Protein AF-A0A382YIM2-F1 (afdb_monomer)

Secondary structure (DSSP, 8-state):
-HHHHHHHHH----EEEEESSHHHHHHHHHHHHHHHTSTT----EEEE-SSS-S-GGGTTT-SEEEEEHHHH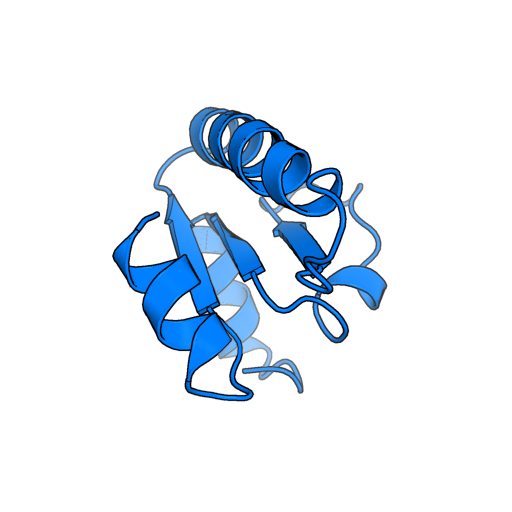HHHHHTT-TT-

InterPro domains:
  IPR011545 DEAD/DEAH-box helicase domain [PF00270] (1-76)
  IPR014001 Helicase superfamily 1/2, ATP-binding domain [PS51192] (1-83)
  IPR027417 P-loop containing nucleoside triphosphate hydrolase [G3DSA:3.40.50.300] (1-83)
  IPR027417 P-loop containing nucleoside triphosphate hydrolase [SSF52540] (2-79)
  IPR050474 Helicase Hel308/SKI2-like [PTHR47961] (1-77)

pLDDT: mean 83.87, std 12.12, range [47.47, 95.44]

Sequence (83 aa):
MLAAISHLSKNKSKVIYLTPLRALASEKFEEFKKLEKINGSKIKVAISTGDSNSTDNKLDDADVIILTNETMDAMMTFQKSWI

Mean predicted aligned error: 5.32 Å

Solvent-accessible surface area (backbone atoms only — not comparable to full-atom values): 4944 Å² total; per-residue (Å²): 107,72,66,58,55,58,46,51,75,75,39,100,57,72,42,79,47,76,27,95,42,61,70,58,32,52,54,50,46,59,58,53,50,52,51,43,69,42,92,88,46,89,55,35,71,29,66,49,61,76,65,95,83,60,71,75,82,45,58,74,75,24,39,34,39,31,22,23,55,70,38,48,54,50,44,61,75,67,62,48,92,77,115

Radius of gyration: 12.28 Å; Cα contacts (8 Å, |Δi|>4): 104; chains: 1; bounding box: 26×26×36 Å

Organism: NCBI:txid408172

Nearest PDB structures (foldseek):
  6qws-assembly1_A  TM=7.875E-01  e=1.023E-01  Thermochaetoides thermophila
  8g7u-assembly1_C  TM=8.074E-01  e=1.863E-01  Homo sapiens
  6qv4-assembly1_A  TM=7.921E-01  e=2.779E-01  Thermochaetoides thermophila
  8rc0-assembly1_D  TM=6.645E-01  e=6.858E-02  Homo sapiens
  5m59-assembly1_C  TM=7.425E-01  e=4.145E-01  Thermochaetoides thermophila

Foldseek 3Di:
DVVLVVCVVPDPAAAEAEDADPVVLVVVQVVVVVVVVPPPDPAQEEEDEPDPPGDPVRPQVGRYYYYYPVRVVVCVVVVDPRD

Structure (mmCIF, N/CA/C/O backbone):
data_AF-A0A382YIM2-F1
#
_entry.id   AF-A0A382YIM2-F1
#
loop_
_atom_site.group_PDB
_atom_site.id
_atom_site.type_symbol
_atom_site.label_atom_id
_atom_site.label_alt_id
_atom_site.label_comp_id
_atom_site.label_asym_id
_atom_site.label_entity_id
_atom_site.label_seq_id
_atom_site.pdbx_PDB_ins_code
_atom_site.Cartn_x
_atom_site.Cartn_y
_atom_site.Cartn_z
_atom_site.occupancy
_atom_site.B_iso_or_equiv
_atom_site.auth_seq_id
_atom_site.auth_comp_id
_atom_site.auth_asym_id
_atom_site.auth_atom_id
_atom_site.pdbx_PDB_model_num
ATOM 1 N N . MET A 1 1 ? 2.123 9.904 2.803 1.00 79.06 1 MET A N 1
ATOM 2 C CA . MET A 1 1 ? 1.946 9.047 3.997 1.00 79.06 1 MET A CA 1
ATOM 3 C C . MET A 1 1 ? 0.873 9.585 4.943 1.00 79.06 1 MET A C 1
ATOM 5 O O . MET A 1 1 ? -0.089 8.873 5.180 1.00 79.06 1 MET A O 1
ATOM 9 N N . LEU A 1 2 ? 0.963 10.834 5.420 1.00 85.69 2 LEU A N 1
ATOM 10 C CA . LEU A 1 2 ? -0.010 11.398 6.376 1.00 85.69 2 LEU A CA 1
ATOM 11 C C . LEU A 1 2 ? -1.472 11.333 5.889 1.00 85.69 2 LEU A C 1
ATOM 13 O O . LEU A 1 2 ? -2.359 10.936 6.639 1.00 85.69 2 LEU A O 1
ATOM 17 N N . ALA A 1 3 ? -1.707 11.653 4.612 1.00 89.56 3 ALA A N 1
ATOM 18 C CA . ALA A 1 3 ? -3.028 11.546 3.992 1.00 89.56 3 ALA A CA 1
ATOM 19 C C . ALA A 1 3 ? -3.560 10.102 3.987 1.00 89.56 3 ALA A C 1
ATOM 21 O O . ALA A 1 3 ? -4.708 9.882 4.349 1.00 89.56 3 ALA A O 1
ATOM 22 N N . ALA A 1 4 ? -2.710 9.123 3.656 1.00 88.69 4 ALA A N 1
ATOM 23 C CA . ALA A 1 4 ? -3.073 7.706 3.667 1.00 88.69 4 ALA A CA 1
ATOM 24 C C . ALA A 1 4 ? -3.486 7.242 5.072 1.00 88.69 4 ALA A C 1
ATOM 26 O O . ALA A 1 4 ? -4.534 6.632 5.233 1.00 88.69 4 ALA A O 1
ATOM 27 N N . ILE A 1 5 ? -2.709 7.598 6.099 1.00 85.69 5 ILE A N 1
ATOM 28 C CA . ILE A 1 5 ? -3.012 7.243 7.495 1.00 85.69 5 ILE A CA 1
ATOM 29 C C . ILE A 1 5 ? -4.316 7.907 7.959 1.00 85.69 5 ILE A C 1
ATOM 31 O O . ILE A 1 5 ? -5.175 7.254 8.547 1.00 85.69 5 ILE A O 1
ATOM 35 N N . SER A 1 6 ? -4.487 9.201 7.674 1.00 88.00 6 SER A N 1
ATOM 36 C CA . SER A 1 6 ? -5.709 9.944 8.009 1.00 88.00 6 SER A CA 1
ATOM 37 C C . SER A 1 6 ? -6.943 9.341 7.331 1.00 88.00 6 SER A C 1
ATOM 39 O O . SER A 1 6 ? -7.999 9.229 7.952 1.00 88.00 6 SER A O 1
ATOM 41 N N . HIS A 1 7 ? -6.798 8.904 6.077 1.00 89.56 7 HIS A N 1
ATOM 42 C CA . HIS A 1 7 ? -7.857 8.239 5.325 1.00 89.56 7 HIS A CA 1
ATOM 43 C C . HIS A 1 7 ? -8.226 6.883 5.931 1.00 89.56 7 HIS A C 1
ATOM 45 O O . HIS A 1 7 ? -9.403 6.648 6.186 1.00 89.56 7 HIS A O 1
ATOM 51 N N . LEU A 1 8 ? -7.236 6.039 6.236 1.00 87.12 8 LEU A N 1
ATOM 52 C CA . LEU A 1 8 ? -7.437 4.721 6.857 1.00 87.12 8 LEU A CA 1
ATOM 53 C C . LEU A 1 8 ? -8.051 4.794 8.259 1.00 87.12 8 LEU A C 1
ATOM 55 O O . LEU A 1 8 ? -8.780 3.898 8.668 1.00 87.12 8 LEU A O 1
ATOM 59 N N . SER A 1 9 ? -7.787 5.872 9.001 1.00 84.88 9 SER A N 1
ATOM 60 C CA . SER A 1 9 ? -8.395 6.097 10.318 1.00 84.88 9 SER A CA 1
ATOM 61 C C . SER A 1 9 ? -9.900 6.397 10.229 1.00 84.88 9 SER A C 1
ATOM 63 O O . SER A 1 9 ? -10.655 6.111 11.157 1.00 84.88 9 SER A O 1
ATOM 65 N N . LYS A 1 10 ? -10.356 6.959 9.103 1.00 86.44 10 LYS A N 1
ATOM 66 C CA . LYS A 1 10 ? -11.747 7.400 8.902 1.00 86.44 10 LYS A CA 1
ATOM 67 C C . LYS A 1 10 ? -12.571 6.442 8.047 1.00 86.44 10 LYS A C 1
ATOM 69 O O . LYS A 1 10 ? -13.784 6.373 8.218 1.00 86.44 10 LYS A O 1
ATOM 74 N N . ASN A 1 11 ? -11.929 5.724 7.130 1.00 85.38 11 ASN A N 1
ATOM 75 C CA . ASN A 1 11 ? -12.577 4.907 6.112 1.00 85.38 11 ASN A CA 1
ATOM 76 C C . ASN A 1 11 ? -12.034 3.477 6.140 1.00 85.38 11 ASN A C 1
ATOM 78 O O . ASN A 1 11 ? -10.832 3.263 6.264 1.00 85.38 11 ASN A O 1
ATOM 82 N N . LYS A 1 12 ? -12.914 2.491 5.941 1.00 79.69 12 LYS A N 1
ATOM 83 C CA . LYS A 1 12 ? -12.529 1.085 5.738 1.00 79.69 12 LYS A CA 1
ATOM 84 C C . LYS A 1 12 ? -12.306 0.803 4.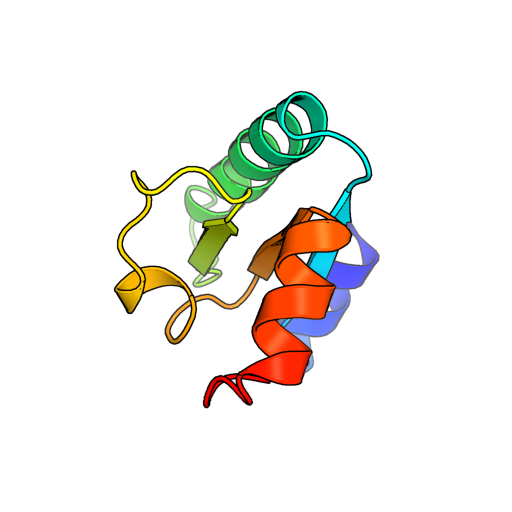251 1.00 79.69 12 LYS A C 1
ATOM 86 O O . LYS A 1 12 ? -13.086 0.093 3.627 1.00 79.69 12 LYS A O 1
ATOM 91 N N . SER A 1 13 ? -11.285 1.422 3.673 1.00 86.06 13 SER A N 1
ATOM 92 C CA . SER A 1 13 ? -10.943 1.278 2.253 1.00 86.06 13 SER A CA 1
ATOM 93 C C . SER A 1 13 ? -9.443 1.105 2.077 1.00 86.06 13 SER A C 1
ATOM 95 O O . SER A 1 13 ? -8.675 1.652 2.865 1.00 86.06 13 SER A O 1
ATOM 97 N N . LYS A 1 14 ? -9.033 0.433 1.003 1.00 89.75 14 LYS A N 1
ATOM 98 C CA . LYS A 1 14 ? -7.623 0.240 0.658 1.00 89.75 14 LYS A CA 1
ATOM 99 C C . LYS A 1 14 ? -6.987 1.530 0.140 1.00 89.75 14 LYS A C 1
ATOM 101 O O . LYS A 1 14 ? -7.646 2.350 -0.497 1.00 89.75 14 LYS A O 1
ATOM 106 N N . VAL A 1 15 ? -5.692 1.692 0.387 1.00 93.00 15 VAL A N 1
ATOM 107 C CA . VAL A 1 15 ? -4.865 2.766 -0.170 1.00 93.00 15 VAL A CA 1
ATOM 108 C C . VAL A 1 15 ? -3.791 2.158 -1.058 1.00 93.00 15 VAL A C 1
ATOM 110 O O . VAL A 1 15 ? -2.987 1.349 -0.599 1.00 93.00 15 VAL A O 1
ATOM 113 N N . ILE A 1 16 ? -3.737 2.599 -2.313 1.00 93.62 16 ILE A N 1
ATOM 114 C CA . ILE A 1 16 ? -2.686 2.217 -3.257 1.00 93.62 16 ILE A CA 1
ATOM 115 C C . ILE A 1 16 ? -1.643 3.335 -3.315 1.00 93.62 16 ILE A C 1
ATOM 117 O O . ILE A 1 16 ? -1.973 4.494 -3.569 1.00 93.62 16 ILE A O 1
ATOM 121 N N . TYR A 1 17 ? -0.379 2.995 -3.073 1.00 94.25 17 TYR A N 1
ATOM 122 C CA . TYR A 1 17 ? 0.755 3.906 -3.176 1.00 94.25 17 TYR A CA 1
ATOM 123 C C . TYR A 1 17 ? 1.617 3.518 -4.378 1.00 94.25 17 TYR A C 1
ATOM 125 O O . TYR A 1 17 ? 2.329 2.512 -4.352 1.00 94.25 17 TYR A O 1
ATOM 133 N N . LEU A 1 18 ? 1.536 4.315 -5.440 1.00 95.44 18 LEU A N 1
ATOM 134 C CA . LEU A 1 18 ? 2.254 4.064 -6.685 1.00 95.44 18 LEU A CA 1
ATOM 135 C C . LEU A 1 18 ? 3.660 4.655 -6.645 1.00 95.44 18 LEU A C 1
ATOM 137 O O . LEU A 1 18 ? 3.879 5.767 -6.163 1.00 95.44 18 LEU A O 1
ATOM 141 N N . THR A 1 19 ? 4.613 3.907 -7.185 1.00 94.38 19 THR A N 1
ATOM 142 C CA . THR A 1 19 ? 6.010 4.319 -7.303 1.00 94.38 19 THR A CA 1
ATOM 143 C C . THR A 1 19 ? 6.529 4.051 -8.717 1.00 94.38 19 THR A C 1
ATOM 145 O O . THR A 1 19 ? 6.098 3.098 -9.364 1.00 94.38 19 THR A O 1
ATOM 148 N N . PRO A 1 20 ? 7.458 4.871 -9.234 1.00 93.38 20 PRO A N 1
ATOM 149 C CA . PRO A 1 20 ? 8.002 4.664 -10.574 1.00 93.38 20 PRO A CA 1
ATOM 150 C C . PRO A 1 20 ? 9.103 3.597 -10.619 1.00 93.38 20 PRO A C 1
ATOM 152 O O . PRO A 1 20 ? 9.431 3.116 -11.693 1.00 93.38 20 PRO A O 1
ATOM 155 N N . LEU A 1 21 ? 9.715 3.254 -9.478 1.00 93.06 21 LEU A N 1
ATOM 156 C CA . LEU A 1 21 ? 10.865 2.352 -9.413 1.00 93.06 21 LEU A CA 1
ATOM 157 C C . LEU A 1 21 ? 10.705 1.339 -8.285 1.00 93.06 21 LEU A C 1
ATOM 159 O O . LEU A 1 21 ? 10.281 1.670 -7.179 1.00 93.06 21 LEU A O 1
ATOM 163 N N . ARG A 1 22 ? 11.172 0.118 -8.539 1.00 89.62 22 ARG A N 1
ATOM 164 C CA . ARG A 1 22 ? 11.108 -1.010 -7.597 1.00 89.62 22 ARG A CA 1
ATOM 165 C C . ARG A 1 22 ? 11.867 -0.733 -6.297 1.00 89.62 22 ARG A C 1
ATOM 167 O O . ARG A 1 22 ? 11.382 -1.061 -5.222 1.00 89.62 22 ARG A O 1
ATOM 174 N N . ALA A 1 23 ? 13.017 -0.063 -6.383 1.00 92.25 23 ALA A N 1
ATOM 175 C CA . ALA A 1 23 ? 13.789 0.344 -5.209 1.00 92.25 23 ALA A CA 1
ATOM 176 C C . ALA A 1 23 ? 13.006 1.313 -4.303 1.00 92.25 23 ALA A C 1
ATOM 178 O O . ALA A 1 23 ? 13.003 1.151 -3.086 1.00 92.25 23 ALA A O 1
ATOM 179 N N . LEU A 1 24 ? 12.284 2.270 -4.899 1.00 93.62 24 LEU A N 1
ATOM 180 C CA . LEU A 1 24 ? 11.440 3.210 -4.156 1.00 93.62 24 LEU A CA 1
ATOM 181 C C . LEU A 1 24 ? 10.241 2.499 -3.525 1.00 93.62 24 LEU A C 1
ATOM 183 O O . LEU A 1 24 ? 9.886 2.803 -2.390 1.00 93.62 24 LEU A O 1
ATOM 187 N N . ALA A 1 25 ? 9.640 1.534 -4.228 1.00 92.31 25 ALA A N 1
ATOM 188 C CA . ALA A 1 25 ? 8.587 0.697 -3.662 1.00 92.31 25 ALA A CA 1
ATOM 189 C C . ALA A 1 25 ? 9.073 -0.020 -2.395 1.00 92.31 25 ALA A C 1
ATOM 191 O O . ALA A 1 25 ? 8.411 0.058 -1.363 1.00 92.31 25 ALA A O 1
ATOM 192 N N . SER A 1 26 ? 10.241 -0.668 -2.458 1.00 91.44 26 SER A N 1
ATOM 193 C CA . SER A 1 26 ? 10.843 -1.364 -1.315 1.00 91.44 26 SER A CA 1
ATOM 194 C C . SER A 1 26 ? 11.117 -0.421 -0.145 1.00 91.44 26 SER A C 1
ATOM 196 O O . SER A 1 26 ? 10.705 -0.720 0.974 1.00 91.44 26 SER A O 1
ATOM 198 N N . GLU A 1 27 ? 11.718 0.746 -0.402 1.00 93.12 27 GLU A N 1
ATOM 199 C CA . GLU A 1 27 ? 11.954 1.764 0.629 1.00 93.12 27 GLU A CA 1
ATOM 200 C C . GLU A 1 27 ? 10.639 2.175 1.308 1.00 93.12 27 GLU A C 1
ATOM 202 O O . GLU A 1 27 ? 10.523 2.140 2.535 1.00 93.12 27 GLU A O 1
ATOM 207 N N . LYS A 1 28 ? 9.603 2.496 0.517 1.00 92.44 28 LYS A N 1
ATOM 208 C CA . LYS A 1 28 ? 8.298 2.886 1.067 1.00 92.44 28 LYS A CA 1
ATOM 209 C C . LYS A 1 28 ? 7.630 1.745 1.812 1.00 92.44 28 LYS A C 1
ATOM 211 O O . LYS A 1 28 ? 6.998 1.987 2.836 1.00 92.44 28 LYS A O 1
ATOM 216 N N . PHE A 1 29 ? 7.790 0.510 1.359 1.00 92.06 29 PHE A N 1
ATOM 217 C CA . PHE A 1 29 ? 7.255 -0.649 2.059 1.00 92.06 29 PHE A CA 1
ATOM 218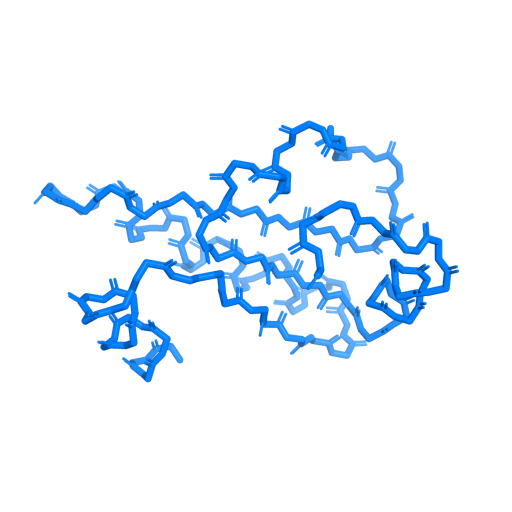 C C . PHE A 1 29 ? 7.869 -0.799 3.440 1.00 92.06 29 PHE A C 1
ATOM 220 O O . PHE A 1 29 ? 7.133 -0.968 4.408 1.00 92.06 29 PHE A O 1
ATOM 227 N N . GLU A 1 30 ? 9.185 -0.655 3.564 1.00 90.75 30 GLU A N 1
ATOM 228 C CA . GLU A 1 30 ? 9.842 -0.676 4.867 1.00 90.75 30 GLU A CA 1
ATOM 229 C C . GLU A 1 30 ? 9.405 0.489 5.764 1.00 90.75 30 GLU A C 1
ATOM 231 O O . GLU A 1 30 ? 9.226 0.297 6.968 1.00 90.75 30 GLU A O 1
ATOM 236 N N . GLU A 1 31 ? 9.179 1.682 5.206 1.00 90.56 31 GLU A N 1
ATOM 237 C CA . GLU A 1 31 ? 8.635 2.817 5.959 1.00 90.56 31 GLU A CA 1
ATOM 238 C C . GLU A 1 31 ? 7.213 2.553 6.478 1.00 90.56 31 GLU A C 1
ATOM 240 O O . GLU A 1 31 ? 6.951 2.728 7.668 1.00 90.56 31 GLU A O 1
ATOM 245 N N . PHE A 1 32 ? 6.298 2.089 5.624 1.00 89.00 32 PHE A N 1
ATOM 246 C CA . PHE A 1 32 ? 4.919 1.788 6.023 1.00 89.00 32 PHE A CA 1
ATOM 247 C C . PHE A 1 32 ? 4.843 0.585 6.971 1.00 89.00 32 PHE A C 1
ATOM 249 O O . PHE A 1 32 ? 4.061 0.597 7.918 1.00 89.00 32 PHE A O 1
ATOM 256 N N . LYS A 1 33 ? 5.707 -0.417 6.801 1.00 88.19 33 LYS A N 1
ATOM 257 C CA . LYS A 1 33 ? 5.807 -1.586 7.688 1.00 88.19 33 LYS A CA 1
ATOM 258 C C . LYS A 1 33 ? 6.283 -1.240 9.101 1.00 88.19 33 LYS A C 1
ATOM 260 O O . LYS A 1 33 ? 6.068 -2.002 10.042 1.00 88.19 33 LYS A O 1
ATOM 265 N N . LYS A 1 34 ? 6.917 -0.081 9.307 1.00 87.69 34 LYS A N 1
ATOM 266 C CA . LYS A 1 34 ? 7.176 0.428 10.666 1.00 87.69 34 LYS A CA 1
ATOM 267 C C . LYS A 1 34 ? 5.880 0.851 11.360 1.00 87.69 34 LYS A C 1
ATOM 269 O O . LYS A 1 34 ? 5.794 0.703 12.574 1.00 87.69 34 LYS A O 1
ATOM 274 N N . LEU A 1 35 ? 4.870 1.304 10.611 1.00 80.94 35 LEU A N 1
ATOM 275 C CA . LEU A 1 35 ? 3.560 1.693 11.148 1.00 80.94 35 LEU A CA 1
ATOM 276 C C . LEU A 1 35 ? 2.763 0.484 11.655 1.00 80.94 35 LEU A C 1
ATOM 278 O O . LEU A 1 35 ? 2.087 0.602 12.672 1.00 80.94 35 LEU A O 1
ATOM 282 N N . GLU A 1 36 ? 2.914 -0.683 11.016 1.00 81.19 36 GLU A N 1
ATOM 283 C CA . GLU A 1 36 ? 2.379 -1.971 11.500 1.00 81.19 36 GLU A CA 1
ATOM 284 C C . GLU A 1 36 ? 2.816 -2.288 12.937 1.00 81.19 36 GLU A C 1
ATOM 286 O O . GLU A 1 36 ? 2.084 -2.915 13.697 1.00 81.19 36 GLU A O 1
ATOM 291 N N . LYS A 1 37 ? 4.020 -1.850 13.324 1.00 74.75 37 LYS A N 1
ATOM 292 C CA . LYS A 1 37 ? 4.603 -2.122 14.644 1.00 74.75 37 LYS A CA 1
ATOM 293 C C . LYS A 1 37 ? 4.205 -1.099 15.709 1.00 74.75 37 LYS A C 1
ATOM 295 O O . LYS A 1 37 ? 4.561 -1.276 16.872 1.00 74.75 37 LYS A O 1
ATOM 300 N N . ILE A 1 38 ? 3.503 -0.025 15.343 1.00 78.69 38 ILE A N 1
ATOM 301 C CA . ILE A 1 38 ? 3.075 0.995 16.302 1.00 78.69 38 ILE A CA 1
ATOM 302 C C . ILE A 1 38 ? 1.856 0.459 17.058 1.00 78.69 38 ILE A C 1
ATOM 304 O O . ILE A 1 38 ? 0.804 0.192 16.476 1.00 78.69 38 ILE A O 1
ATOM 308 N N . ASN A 1 39 ? 2.023 0.295 18.371 1.00 51.47 39 ASN A N 1
ATOM 309 C CA . ASN A 1 39 ? 1.077 -0.358 19.271 1.00 51.47 39 ASN A CA 1
ATOM 310 C C . ASN A 1 39 ? -0.337 0.252 19.144 1.00 51.47 39 ASN A C 1
ATOM 312 O O . ASN A 1 39 ? -0.564 1.389 19.552 1.00 51.47 39 ASN A O 1
ATOM 316 N N . GLY A 1 40 ? -1.274 -0.503 18.556 1.00 64.06 40 GLY A N 1
ATOM 317 C CA . GLY A 1 40 ? -2.671 -0.094 18.341 1.00 64.06 40 GLY A CA 1
ATOM 318 C C . GLY A 1 40 ? -3.094 0.087 16.876 1.00 64.06 40 GLY A C 1
ATOM 319 O O . GLY A 1 40 ? -4.293 0.140 16.605 1.00 64.06 40 GLY A O 1
ATOM 320 N N . SER A 1 41 ? -2.157 0.121 15.922 1.00 64.69 41 SER A N 1
ATOM 321 C CA . SER A 1 41 ? -2.486 0.209 14.491 1.00 64.69 41 SER A 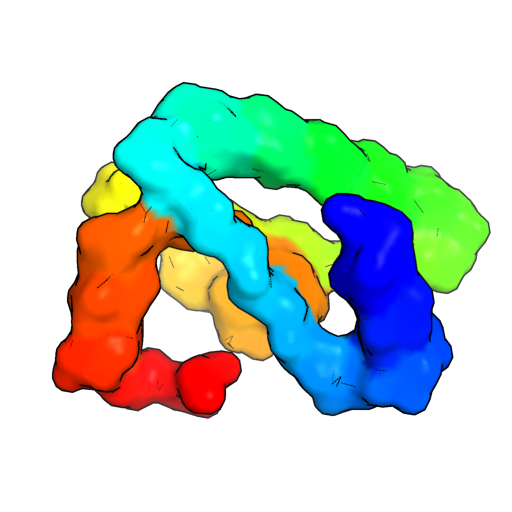CA 1
ATOM 322 C C . SER A 1 41 ? -2.714 -1.182 13.893 1.00 64.69 41 SER A C 1
ATOM 324 O O . SER A 1 41 ? -1.793 -1.984 13.807 1.00 64.69 41 SER A O 1
ATOM 326 N N . LYS A 1 42 ? -3.942 -1.471 13.443 1.00 76.12 42 LYS A N 1
ATOM 327 C CA . LYS A 1 42 ? -4.285 -2.685 12.670 1.00 76.12 42 LYS A CA 1
ATOM 328 C C . LYS A 1 42 ? -4.073 -2.497 11.160 1.00 76.12 42 LYS A C 1
ATOM 330 O O . LYS A 1 42 ? -4.812 -3.073 10.377 1.00 76.12 42 LYS A O 1
ATOM 335 N N . ILE A 1 43 ? -3.136 -1.642 10.760 1.00 85.69 43 ILE A N 1
ATOM 336 C CA . ILE A 1 43 ? -2.892 -1.343 9.344 1.00 85.69 43 ILE A CA 1
ATOM 337 C C . ILE A 1 43 ? -2.025 -2.458 8.788 1.00 85.69 43 ILE A C 1
ATOM 339 O O . ILE A 1 43 ? -0.919 -2.616 9.279 1.00 85.69 43 ILE A O 1
ATOM 343 N N . LYS A 1 44 ? -2.485 -3.188 7.776 1.00 88.88 44 LYS A N 1
ATOM 344 C CA . LYS A 1 44 ? -1.693 -4.219 7.094 1.00 88.88 44 LYS A CA 1
ATOM 345 C C . LYS A 1 44 ? -1.063 -3.663 5.825 1.00 88.88 44 LYS A C 1
ATOM 347 O O . LYS A 1 44 ? -1.741 -2.993 5.043 1.00 88.88 44 LYS A O 1
ATOM 352 N N . VAL A 1 45 ? 0.220 -3.941 5.601 1.00 90.44 45 VAL A N 1
ATOM 353 C CA . VAL A 1 45 ? 0.973 -3.372 4.469 1.00 90.44 45 VAL A CA 1
ATOM 354 C C . VAL A 1 45 ? 1.474 -4.476 3.539 1.00 90.44 45 VAL A C 1
ATOM 356 O O . VAL A 1 45 ? 2.104 -5.440 3.974 1.00 90.44 45 VAL A O 1
ATOM 359 N N . ALA A 1 46 ? 1.248 -4.312 2.236 1.00 91.69 46 ALA A N 1
ATOM 360 C CA . ALA A 1 46 ? 1.749 -5.200 1.192 1.00 91.69 46 ALA A CA 1
ATOM 361 C C . ALA A 1 46 ? 2.477 -4.428 0.081 1.00 91.69 46 ALA A C 1
ATOM 363 O O . ALA A 1 46 ? 2.279 -3.228 -0.106 1.00 91.69 46 ALA A O 1
ATOM 364 N N . ILE A 1 47 ? 3.323 -5.137 -0.665 1.00 91.69 47 ILE A N 1
ATOM 365 C CA . ILE A 1 47 ? 4.079 -4.616 -1.806 1.00 91.69 47 ILE A CA 1
ATOM 366 C C . ILE A 1 47 ? 4.010 -5.604 -2.972 1.00 91.69 47 ILE A C 1
ATOM 368 O O . ILE A 1 47 ? 4.088 -6.814 -2.762 1.00 91.69 47 ILE A O 1
ATOM 372 N N . SER A 1 48 ? 3.906 -5.091 -4.198 1.00 90.12 48 SER A N 1
ATOM 373 C CA . SER A 1 48 ? 4.148 -5.862 -5.420 1.00 90.12 48 SER A CA 1
ATOM 374 C C . SER A 1 48 ? 4.867 -5.000 -6.456 1.00 90.12 48 SER A C 1
ATOM 376 O O . SER A 1 48 ? 4.487 -3.860 -6.704 1.00 90.12 48 SER A O 1
ATOM 378 N N . THR A 1 49 ? 5.944 -5.524 -7.040 1.00 88.50 49 THR A N 1
ATOM 379 C CA . THR A 1 49 ? 6.804 -4.777 -7.979 1.00 88.50 49 THR A CA 1
ATOM 380 C C . THR A 1 49 ? 7.084 -5.534 -9.274 1.00 88.50 49 THR A C 1
ATOM 382 O O . THR A 1 49 ? 8.076 -5.250 -9.938 1.00 88.50 49 THR A O 1
ATOM 385 N N . GLY A 1 50 ? 6.261 -6.530 -9.604 1.00 77.94 50 GLY A N 1
ATOM 386 C CA . GLY A 1 50 ? 6.395 -7.326 -10.828 1.00 77.94 50 GLY A CA 1
ATOM 387 C C . GLY A 1 50 ? 7.324 -8.542 -10.730 1.00 77.94 50 GLY A C 1
ATOM 388 O O . GLY A 1 50 ? 7.133 -9.480 -11.496 1.00 77.94 50 GLY A O 1
ATOM 389 N N . ASP A 1 51 ? 8.250 -8.613 -9.763 1.00 69.38 51 ASP A N 1
ATOM 390 C CA . ASP A 1 51 ? 9.013 -9.855 -9.556 1.00 69.38 51 ASP A CA 1
ATOM 391 C C . ASP A 1 51 ? 8.220 -10.841 -8.710 1.00 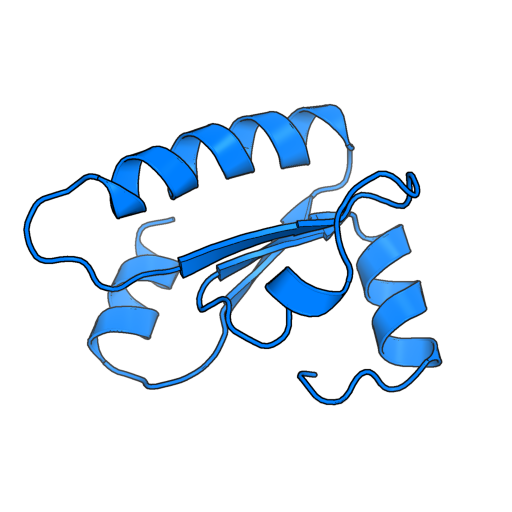69.38 51 ASP A C 1
ATOM 393 O O . ASP A 1 51 ? 7.787 -10.543 -7.591 1.00 69.38 51 ASP A O 1
ATOM 397 N N . SER A 1 52 ? 8.075 -12.047 -9.251 1.00 52.25 52 SER A N 1
ATOM 398 C CA . SER A 1 52 ? 7.320 -13.174 -8.708 1.00 52.25 52 SER A CA 1
ATOM 399 C C . SER A 1 52 ? 7.922 -13.792 -7.435 1.00 52.25 52 SER A C 1
ATOM 401 O O . SER A 1 52 ? 8.118 -14.999 -7.368 1.00 52.25 52 SER A O 1
ATOM 403 N N . ASN A 1 53 ? 8.191 -12.995 -6.397 1.00 49.28 53 ASN A N 1
ATOM 404 C CA . ASN A 1 53 ? 8.541 -13.508 -5.065 1.00 49.28 53 ASN A CA 1
ATOM 405 C C . ASN A 1 53 ? 7.699 -12.908 -3.926 1.00 49.28 53 ASN A C 1
ATOM 407 O O . ASN A 1 53 ? 8.070 -12.983 -2.757 1.00 49.28 53 ASN A O 1
ATOM 411 N N . SER A 1 54 ? 6.549 -12.314 -4.240 1.00 49.06 54 SER A N 1
ATOM 412 C CA . SER A 1 54 ? 5.614 -11.819 -3.227 1.00 49.06 54 SER A CA 1
ATOM 413 C C . SER A 1 54 ? 4.285 -12.539 -3.377 1.00 49.06 54 SER A C 1
ATOM 415 O O . SER A 1 54 ? 3.604 -12.414 -4.385 1.00 49.06 54 SER A O 1
ATOM 417 N N . THR A 1 55 ? 3.963 -13.345 -2.371 1.00 47.47 55 THR A N 1
ATOM 418 C CA . THR A 1 55 ? 2.732 -14.117 -2.220 1.00 47.47 55 THR A CA 1
ATOM 419 C C . THR A 1 55 ? 1.499 -13.268 -2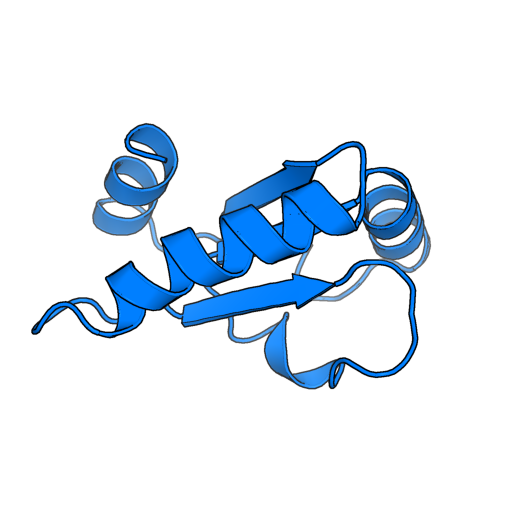.567 1.00 47.47 55 THR A C 1
ATOM 421 O O . THR A 1 55 ? 1.135 -12.379 -1.797 1.00 47.47 55 THR A O 1
ATOM 424 N N . ASP A 1 56 ? 0.850 -13.566 -3.700 1.00 50.97 56 ASP A N 1
ATOM 425 C CA . ASP A 1 56 ? -0.377 -12.912 -4.210 1.00 50.97 56 ASP A CA 1
ATOM 426 C C . ASP A 1 56 ? -1.471 -12.801 -3.118 1.00 50.97 56 ASP A C 1
ATOM 428 O O . ASP A 1 56 ? -2.206 -11.819 -3.058 1.00 50.97 56 ASP A O 1
ATOM 432 N N . ASN A 1 57 ? -1.468 -13.722 -2.143 1.00 51.53 57 ASN A N 1
ATOM 433 C CA . ASN A 1 57 ? -2.400 -13.759 -1.008 1.00 51.53 57 ASN A CA 1
ATOM 434 C C . ASN A 1 57 ? -2.240 -12.646 0.047 1.00 51.53 57 ASN A C 1
ATOM 436 O O . ASN A 1 57 ? -3.002 -12.638 1.010 1.00 51.53 57 ASN A O 1
ATOM 440 N N . LYS A 1 58 ? -1.271 -11.725 -0.061 1.00 72.25 58 LYS A N 1
ATOM 441 C CA . LYS A 1 58 ? -1.132 -10.620 0.914 1.00 72.25 58 LYS A CA 1
ATOM 442 C C . LYS A 1 58 ? -1.786 -9.308 0.480 1.00 72.25 58 LYS A C 1
ATOM 444 O O . LYS A 1 58 ? -2.004 -8.452 1.328 1.00 72.25 58 LYS A O 1
ATOM 449 N N . LEU A 1 59 ? -2.098 -9.133 -0.806 1.00 84.25 59 LEU A N 1
ATOM 450 C CA . LEU A 1 59 ? -2.654 -7.873 -1.326 1.00 84.25 59 LEU A CA 1
ATOM 451 C C . LEU A 1 59 ? -4.139 -7.708 -0.952 1.00 84.25 59 LEU A C 1
ATOM 453 O O . LEU A 1 59 ? -4.580 -6.621 -0.576 1.00 84.25 59 LEU A O 1
ATOM 457 N N . ASP A 1 60 ? -4.896 -8.805 -0.985 1.00 84.88 60 ASP A N 1
ATOM 458 C CA . ASP A 1 60 ? -6.339 -8.812 -0.708 1.00 84.88 60 ASP A CA 1
ATOM 459 C C . ASP A 1 60 ? -6.669 -8.478 0.760 1.00 84.88 60 ASP A C 1
ATOM 461 O O . ASP A 1 60 ? -7.656 -7.808 1.045 1.00 84.88 60 ASP A O 1
ATOM 465 N N . ASP A 1 61 ? -5.776 -8.807 1.694 1.00 86.75 61 ASP A N 1
ATOM 466 C CA . ASP A 1 61 ? -5.935 -8.520 3.128 1.00 86.75 61 ASP A CA 1
ATOM 467 C C . ASP A 1 61 ? -5.254 -7.206 3.569 1.00 86.75 61 ASP A C 1
ATOM 469 O O . ASP A 1 61 ? -5.445 -6.752 4.693 1.00 86.75 61 ASP A O 1
ATOM 473 N N . ALA A 1 62 ? -4.466 -6.563 2.701 1.00 89.69 62 ALA A N 1
ATOM 474 C CA . ALA A 1 62 ? -3.737 -5.344 3.051 1.00 89.69 62 ALA A CA 1
ATOM 475 C C . ALA A 1 62 ? -4.615 -4.082 3.015 1.00 89.69 62 ALA A C 1
ATOM 477 O O . ALA A 1 62 ? -5.442 -3.908 2.120 1.00 89.69 62 ALA A O 1
ATOM 478 N N . ASP A 1 63 ? -4.374 -3.157 3.942 1.00 90.69 63 ASP A N 1
ATOM 479 C CA . ASP A 1 63 ? -4.971 -1.817 3.951 1.00 90.69 63 ASP A CA 1
ATOM 480 C C . ASP A 1 63 ? -4.160 -0.837 3.094 1.00 90.69 63 ASP A C 1
ATOM 482 O O . ASP A 1 63 ? -4.719 0.050 2.450 1.00 90.69 63 ASP A O 1
ATOM 486 N N . VAL A 1 64 ? -2.833 -1.004 3.070 1.00 91.81 64 VAL A N 1
ATOM 487 C CA . VAL A 1 64 ? -1.912 -0.236 2.224 1.00 91.81 64 VAL A CA 1
ATOM 488 C C . VAL A 1 64 ? -1.204 -1.175 1.265 1.00 91.81 64 VAL A C 1
ATOM 490 O O . VAL A 1 64 ? -0.541 -2.123 1.685 1.00 91.81 64 VAL A O 1
ATOM 493 N N . ILE A 1 65 ? -1.293 -0.871 -0.024 1.00 93.00 65 ILE A N 1
ATOM 494 C CA . ILE A 1 65 ? -0.667 -1.645 -1.090 1.00 93.00 65 ILE A CA 1
ATOM 495 C C . ILE A 1 65 ? 0.296 -0.739 -1.850 1.00 93.00 65 ILE A C 1
ATOM 497 O O . I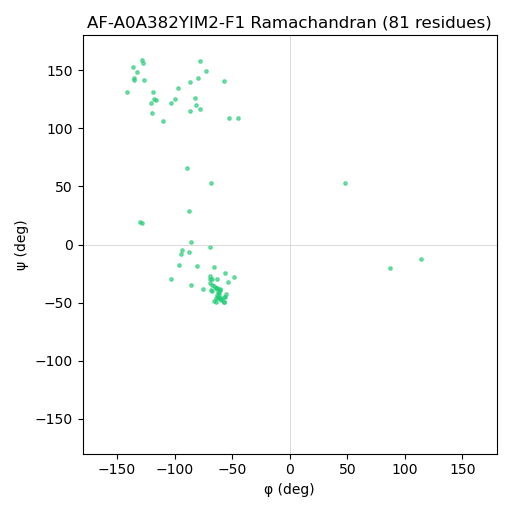LE A 1 65 ? -0.100 0.290 -2.390 1.00 93.00 65 ILE A O 1
ATOM 501 N N . ILE A 1 66 ? 1.568 -1.117 -1.900 1.00 93.31 66 ILE A N 1
ATOM 502 C CA . ILE A 1 66 ? 2.611 -0.363 -2.598 1.00 93.31 66 ILE A CA 1
ATOM 503 C C . ILE A 1 66 ? 2.922 -1.067 -3.913 1.00 93.31 66 ILE A C 1
ATOM 505 O O . ILE A 1 66 ? 3.291 -2.241 -3.913 1.00 93.31 66 ILE A O 1
ATOM 509 N N . LEU A 1 67 ? 2.769 -0.357 -5.028 1.00 93.50 67 LEU A N 1
ATOM 510 C CA . LEU A 1 67 ? 2.935 -0.918 -6.370 1.00 93.50 67 LEU A CA 1
ATOM 511 C C . LEU A 1 67 ? 3.901 -0.084 -7.203 1.00 93.50 67 LEU A C 1
ATOM 513 O O . LEU A 1 67 ? 4.064 1.119 -6.971 1.00 93.50 67 LEU A O 1
ATOM 517 N N . THR A 1 68 ? 4.511 -0.708 -8.209 1.00 93.81 68 THR A N 1
ATOM 518 C CA . THR A 1 68 ? 5.008 0.066 -9.352 1.00 93.81 68 THR A CA 1
ATOM 519 C C . THR A 1 68 ? 3.861 0.440 -10.286 1.00 93.81 68 THR A C 1
ATOM 521 O O . THR A 1 68 ? 2.823 -0.228 -10.287 1.00 93.81 68 THR A O 1
ATOM 524 N N . ASN A 1 69 ? 4.047 1.484 -11.094 1.00 93.12 69 ASN A N 1
ATOM 525 C CA . ASN A 1 69 ? 3.060 1.872 -12.106 1.00 93.12 69 ASN A CA 1
ATOM 526 C C . ASN A 1 69 ? 2.755 0.714 -13.068 1.00 93.12 69 ASN A C 1
ATOM 528 O O . ASN A 1 69 ? 1.586 0.417 -13.294 1.00 93.12 69 ASN A O 1
ATOM 532 N N . GLU A 1 70 ? 3.781 0.007 -13.556 1.00 91.69 70 GLU A N 1
ATOM 533 C CA . GLU A 1 70 ? 3.584 -1.146 -14.448 1.00 91.69 70 GLU A CA 1
ATOM 534 C C . GLU A 1 70 ? 2.812 -2.283 -13.762 1.00 91.69 70 GLU A C 1
ATOM 536 O O . GLU A 1 70 ? 1.967 -2.930 -14.376 1.00 91.69 70 GLU A O 1
ATOM 541 N N . THR A 1 71 ? 3.059 -2.515 -12.467 1.00 89.88 71 THR A N 1
ATOM 542 C CA . THR A 1 71 ? 2.324 -3.546 -11.718 1.00 89.88 71 THR A CA 1
ATOM 543 C C . THR A 1 71 ? 0.858 -3.152 -11.547 1.00 89.88 71 THR A C 1
ATOM 545 O O . THR A 1 71 ? -0.012 -4.008 -11.662 1.00 89.88 71 THR A O 1
ATOM 548 N N . MET A 1 72 ? 0.560 -1.876 -11.285 1.00 92.56 72 MET A N 1
ATOM 549 C CA . MET A 1 72 ? -0.823 -1.404 -11.169 1.00 92.56 72 MET A CA 1
ATOM 550 C C . MET A 1 72 ? -1.595 -1.582 -12.477 1.00 92.56 72 MET A C 1
ATOM 552 O O . MET A 1 72 ? -2.709 -2.100 -12.455 1.00 92.56 72 MET A O 1
ATOM 556 N N . ASP A 1 73 ? -0.987 -1.199 -13.598 1.00 91.81 73 ASP A N 1
ATOM 557 C CA . ASP A 1 73 ? -1.566 -1.367 -14.933 1.00 91.81 73 ASP A CA 1
ATOM 558 C C . ASP A 1 73 ? -1.909 -2.839 -15.224 1.00 91.81 73 ASP A C 1
ATOM 560 O O . ASP A 1 73 ? -3.037 -3.169 -15.610 1.00 91.81 73 ASP A O 1
ATOM 564 N N . ALA A 1 74 ? -0.986 -3.750 -14.901 1.00 88.75 74 ALA A N 1
ATOM 565 C CA . ALA A 1 74 ? -1.234 -5.181 -15.004 1.00 88.75 74 AL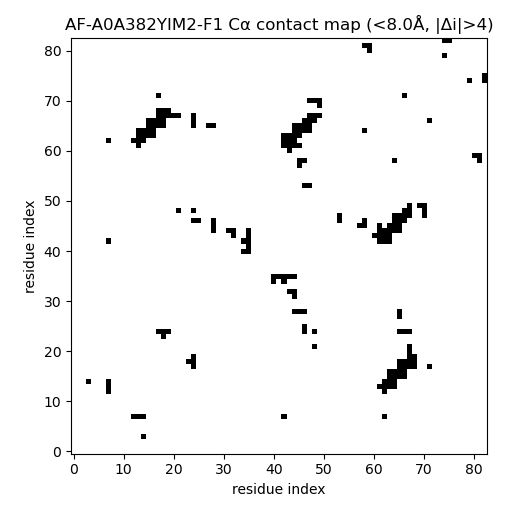A A CA 1
ATOM 566 C C . ALA A 1 74 ? -2.412 -5.625 -14.114 1.00 88.75 74 ALA A C 1
ATOM 568 O O . ALA A 1 74 ? -3.314 -6.317 -14.580 1.00 88.75 74 ALA A O 1
ATOM 569 N N . MET A 1 75 ? -2.458 -5.208 -12.843 1.00 88.38 75 MET A N 1
ATOM 570 C CA . MET A 1 75 ? -3.530 -5.604 -11.915 1.00 88.38 75 MET A CA 1
ATOM 571 C C . MET A 1 75 ? -4.912 -5.094 -12.351 1.00 88.38 75 MET A C 1
ATOM 573 O O . MET A 1 75 ? -5.893 -5.826 -12.211 1.00 88.38 75 MET A O 1
ATOM 577 N N . MET A 1 76 ? -4.988 -3.879 -12.908 1.00 88.69 76 MET A N 1
ATOM 578 C CA . MET A 1 76 ? -6.216 -3.335 -13.500 1.00 88.69 76 MET A CA 1
ATOM 579 C C . MET A 1 76 ? -6.662 -4.164 -14.708 1.00 88.69 76 MET A C 1
ATOM 581 O O . MET A 1 76 ? -7.837 -4.509 -14.823 1.00 88.69 76 MET A O 1
ATOM 585 N N . THR A 1 77 ? -5.718 -4.536 -15.576 1.00 90.19 77 THR A N 1
ATOM 586 C CA . THR A 1 77 ? -5.983 -5.361 -16.764 1.00 90.19 77 THR A CA 1
ATOM 587 C C . THR A 1 77 ? -6.535 -6.738 -16.388 1.00 90.19 77 THR A C 1
ATOM 589 O O . THR A 1 77 ? -7.473 -7.225 -17.018 1.00 90.19 77 THR A O 1
ATOM 592 N N . PHE A 1 78 ?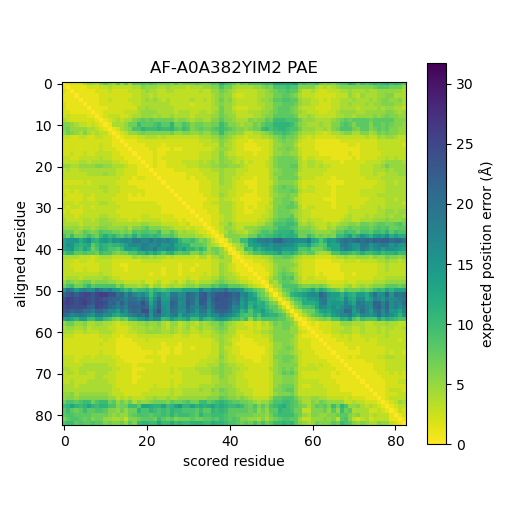 -5.999 -7.354 -15.331 1.00 84.75 78 PHE A N 1
ATOM 593 C CA . PHE A 1 78 ? -6.439 -8.666 -14.844 1.00 84.75 78 PHE A CA 1
ATOM 594 C C . PHE A 1 78 ? -7.635 -8.623 -13.880 1.00 84.75 78 PHE A C 1
ATOM 596 O O . PHE A 1 78 ? -8.032 -9.679 -13.393 1.00 84.75 78 PHE A O 1
ATOM 603 N N . GLN A 1 79 ? -8.205 -7.442 -13.604 1.00 79.81 79 GLN A N 1
ATOM 604 C CA . GLN A 1 79 ? -9.380 -7.259 -12.739 1.00 79.81 79 GLN A CA 1
ATOM 605 C C . GLN A 1 79 ? -9.268 -8.010 -11.403 1.00 79.81 79 GLN A C 1
ATOM 607 O O . GLN A 1 79 ? -10.132 -8.810 -11.035 1.00 79.81 79 GLN A O 1
ATOM 612 N N . LYS A 1 80 ? -8.166 -7.796 -10.675 1.00 78.94 80 LYS A N 1
ATOM 613 C CA . LYS A 1 80 ? -8.008 -8.388 -9.339 1.00 78.94 80 LYS A CA 1
ATOM 614 C C . LYS A 1 80 ? -9.170 -7.977 -8.425 1.00 78.94 80 LYS A C 1
ATOM 616 O O . LYS A 1 80 ? -9.561 -6.819 -8.411 1.00 78.94 80 LYS A O 1
ATOM 621 N N . SER A 1 81 ? -9.650 -8.914 -7.606 1.00 80.50 81 SER A N 1
ATOM 622 C CA . SER A 1 81 ? -10.822 -8.762 -6.723 1.00 80.50 81 SER A CA 1
ATOM 623 C C . SER A 1 81 ? -10.763 -7.599 -5.731 1.00 80.50 81 SER A C 1
ATOM 625 O O . SER A 1 81 ? -11.802 -7.165 -5.245 1.00 80.50 81 SER A O 1
ATOM 627 N N . TRP A 1 82 ? -9.561 -7.143 -5.381 1.00 78.88 82 TRP A N 1
ATOM 628 C CA . TRP A 1 82 ? -9.337 -6.090 -4.391 1.00 78.88 82 TRP A CA 1
ATOM 629 C C . TRP A 1 82 ? -9.234 -4.676 -4.987 1.00 78.88 82 TRP A C 1
ATOM 631 O O . TRP A 1 82 ? -9.098 -3.727 -4.209 1.00 78.88 82 TRP A O 1
ATOM 641 N N . ILE A 1 83 ? -9.254 -4.543 -6.321 1.00 77.12 83 ILE A N 1
ATOM 642 C CA . ILE A 1 83 ? -9.388 -3.265 -7.047 1.00 77.12 83 ILE A CA 1
ATOM 643 C C . ILE A 1 83 ? -10.866 -2.885 -7.119 1.00 77.12 83 ILE A C 1
ATOM 645 O O . ILE A 1 83 ? -11.155 -1.699 -6.842 1.00 77.12 83 ILE A O 1
#